Protein AF-A0A7L3JEQ3-F1 (afdb_monomer)

Foldseek 3Di:
DYDDDDDDDDDDDDP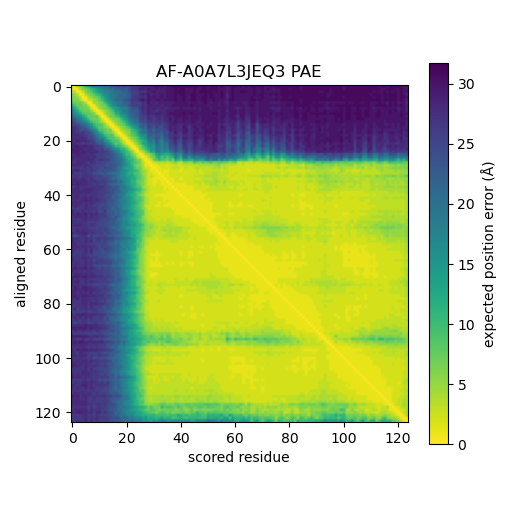PPPPPDPPDPDLDQQDQVNHRDLVVLLVVLLCCLVVDLADDPVNLVSLLVSLLSCVVVVVVVSSLVNLLSLCVRLVPDPRCNSVVSSVVSQVSSQVSNCVRPVDGDPRD

Sequence (124 aa):
QPEAVPSTSDSSGPSALQTEQPGSFRPQAPNLAGAVEFNDVKTLLKEWITTISDPMEEDILQVVKYCTDLIEEKDLEKLDLVVKYMKRLMQSSVESVWNMAFDFILDNVQVVLQQTYGSTLKVI

Mean predicted aligned error: 10.93 Å

Structure (mmCIF, N/CA/C/O backbone):
data_AF-A0A7L3JEQ3-F1
#
_entry.id   AF-A0A7L3JEQ3-F1
#
loop_
_atom_site.group_PDB
_atom_site.id
_atom_site.type_symbol
_atom_site.label_atom_id
_atom_site.label_alt_id
_atom_site.label_comp_id
_atom_site.label_asym_id
_atom_site.label_entity_id
_atom_site.label_seq_id
_atom_site.pdbx_PDB_ins_code
_atom_site.Cartn_x
_atom_site.Cartn_y
_atom_site.Cartn_z
_atom_site.occupancy
_atom_site.B_iso_or_equiv
_atom_site.auth_seq_id
_atom_site.auth_comp_id
_atom_site.auth_asym_id
_atom_site.auth_atom_id
_atom_site.pdbx_PDB_model_num
ATOM 1 N N . GLN A 1 1 ? -55.449 51.875 -9.597 1.00 29.66 1 GLN A N 1
ATOM 2 C CA . GLN A 1 1 ? -56.105 50.906 -10.500 1.00 29.66 1 GLN A CA 1
ATOM 3 C C . GLN A 1 1 ? -55.470 51.071 -11.877 1.00 29.66 1 GLN A C 1
ATOM 5 O O . GLN A 1 1 ? -55.333 52.223 -12.269 1.00 29.66 1 GLN A O 1
ATOM 10 N N . PRO A 1 2 ? -55.178 50.010 -12.640 1.00 43.56 2 PRO A N 1
ATOM 11 C CA . PRO A 1 2 ? -54.573 48.730 -12.238 1.00 43.56 2 PRO A CA 1
ATOM 12 C C . PRO A 1 2 ? -53.497 48.209 -13.245 1.00 43.56 2 PRO A C 1
ATOM 14 O O . PRO A 1 2 ? -53.349 48.794 -14.309 1.00 43.56 2 PRO A O 1
ATOM 17 N N . GLU A 1 3 ? -52.804 47.113 -12.869 1.00 36.00 3 GLU A N 1
ATOM 18 C CA . GLU A 1 3 ? -52.407 45.926 -13.691 1.00 36.00 3 GLU A CA 1
ATOM 19 C C . GLU A 1 3 ? -51.505 46.101 -14.948 1.00 36.00 3 GLU A C 1
ATOM 21 O O . GLU A 1 3 ? -51.560 47.104 -15.636 1.00 36.00 3 GLU A O 1
ATOM 26 N N . ALA A 1 4 ? -50.624 45.182 -15.370 1.00 42.44 4 ALA A N 1
ATOM 27 C CA . ALA A 1 4 ? -50.400 43.765 -15.074 1.00 42.44 4 ALA A CA 1
ATOM 28 C C . ALA A 1 4 ? -49.030 43.303 -15.654 1.00 42.44 4 ALA A C 1
ATOM 30 O O . ALA A 1 4 ? -48.604 43.771 -16.707 1.00 42.44 4 ALA A O 1
ATOM 31 N N . VAL A 1 5 ? -48.376 42.340 -14.993 1.00 49.69 5 VAL A N 1
ATOM 32 C CA . VAL A 1 5 ? -47.574 41.263 -15.637 1.00 49.69 5 VAL A CA 1
ATOM 33 C C . VAL A 1 5 ? -48.556 40.163 -16.099 1.00 49.69 5 VAL A C 1
ATOM 35 O O . VAL A 1 5 ? -49.634 40.138 -15.500 1.00 49.69 5 VAL A O 1
ATOM 38 N N . PRO A 1 6 ? -48.282 39.217 -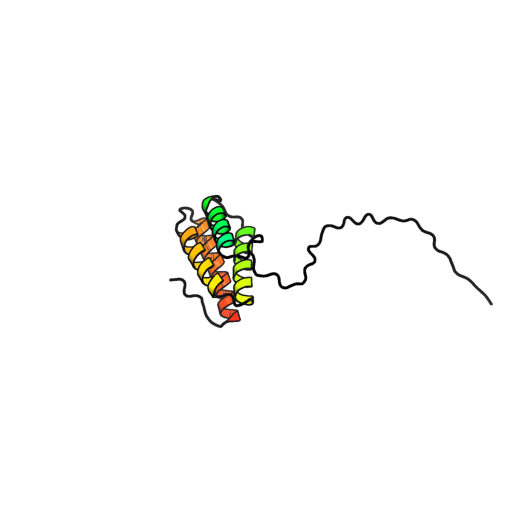17.039 1.00 55.56 6 PRO A N 1
ATOM 39 C CA . PRO A 1 6 ? -47.000 38.561 -17.376 1.00 55.56 6 PRO A CA 1
ATOM 40 C C . PRO A 1 6 ? -46.838 38.272 -18.907 1.00 55.56 6 PRO A C 1
ATOM 42 O O . PRO A 1 6 ? -47.644 38.718 -19.714 1.00 55.56 6 PRO A O 1
ATOM 45 N N . SER A 1 7 ? -45.768 37.657 -19.425 1.00 42.59 7 SER A N 1
ATOM 46 C CA . SER A 1 7 ? -45.659 36.195 -19.585 1.00 42.59 7 SER A CA 1
ATOM 47 C C . SER A 1 7 ? -44.364 35.804 -20.301 1.00 42.59 7 SER A C 1
ATOM 49 O O . SER A 1 7 ? -43.930 36.438 -21.260 1.00 42.59 7 SER A O 1
ATOM 51 N N . THR A 1 8 ? -43.791 34.710 -19.817 1.00 49.75 8 THR A N 1
ATOM 52 C CA . THR A 1 8 ? -42.638 33.956 -20.310 1.00 49.75 8 THR A CA 1
ATOM 53 C C . THR A 1 8 ? -43.033 32.965 -21.418 1.00 49.75 8 THR A C 1
ATOM 55 O O . THR A 1 8 ? -44.069 32.310 -21.317 1.00 49.75 8 THR A O 1
ATOM 58 N N . SER A 1 9 ? -42.186 32.789 -22.435 1.00 49.25 9 SER A N 1
ATOM 59 C CA . SER A 1 9 ? -42.111 31.602 -23.319 1.00 49.25 9 SER A CA 1
ATOM 60 C C . SER A 1 9 ? -40.674 31.519 -23.841 1.00 49.25 9 SER A C 1
ATOM 62 O O . SER A 1 9 ? -40.177 32.483 -24.414 1.00 49.25 9 SER A O 1
ATOM 64 N N . ASP A 1 10 ? -39.877 30.603 -23.297 1.00 45.28 10 ASP A N 1
ATOM 65 C CA . ASP A 1 10 ? -39.577 29.248 -23.800 1.00 45.28 10 ASP A CA 1
ATOM 66 C C . ASP A 1 10 ? -38.649 29.243 -25.022 1.00 45.28 10 ASP A C 1
ATOM 68 O O . ASP A 1 10 ? -39.033 29.590 -26.138 1.00 45.28 10 ASP A O 1
ATOM 72 N N . SER A 1 11 ? -37.412 28.807 -24.795 1.00 49.31 11 SER A N 1
ATOM 73 C CA . SER A 1 11 ? -36.712 27.950 -25.748 1.00 49.31 11 SER A CA 1
ATOM 74 C C . SER A 1 11 ? -35.720 27.075 -24.994 1.00 49.31 11 SER A C 1
ATOM 76 O O . SER A 1 11 ? -34.641 27.486 -24.576 1.00 49.31 11 SER A O 1
ATOM 78 N N . SER A 1 12 ? -36.210 25.863 -24.783 1.00 49.88 12 SER A N 1
ATOM 79 C CA . SER A 1 12 ? -35.543 24.607 -24.467 1.00 49.88 12 SER A CA 1
ATOM 80 C C . SER A 1 12 ? -34.057 24.482 -24.846 1.00 49.88 12 SER A C 1
ATOM 82 O O . SER A 1 12 ? -33.673 24.672 -25.998 1.00 49.88 12 SER A O 1
ATOM 84 N N . GLY A 1 13 ? -33.270 23.985 -23.882 1.00 47.66 13 GLY A N 1
ATOM 85 C CA . GLY A 1 13 ? -32.144 23.086 -24.147 1.00 47.66 13 GLY A CA 1
ATOM 86 C C . GLY A 1 13 ? -30.890 23.303 -23.296 1.00 47.66 13 GLY A C 1
ATOM 87 O O . GLY A 1 13 ? -29.963 23.959 -23.760 1.00 47.66 13 GLY A O 1
ATOM 88 N N . PRO A 1 14 ? -30.752 22.670 -22.118 1.00 46.91 14 PRO A N 1
ATOM 89 C CA . PRO A 1 14 ? -29.444 22.298 -21.613 1.00 46.91 14 PRO A CA 1
ATOM 90 C C . PRO A 1 14 ? -29.167 20.851 -22.040 1.00 46.91 14 PRO A C 1
ATOM 92 O O . PRO A 1 14 ? -29.685 19.907 -21.443 1.00 46.91 14 PRO A O 1
ATOM 95 N N . SER A 1 15 ? -28.326 20.654 -23.061 1.00 45.97 15 SER A N 1
ATOM 96 C CA . SER A 1 15 ? -27.599 19.387 -23.200 1.00 45.97 15 SER A CA 1
ATOM 97 C C . SER A 1 15 ? -26.605 19.334 -22.047 1.00 45.97 15 SER A C 1
ATOM 99 O O . SER A 1 15 ? -25.466 19.784 -22.151 1.00 45.97 15 SER A O 1
ATOM 101 N N . ALA A 1 16 ? -27.091 18.846 -20.910 1.00 46.22 16 ALA A N 1
ATOM 102 C CA . ALA A 1 16 ? -26.268 18.418 -19.806 1.00 46.22 16 ALA A CA 1
ATOM 103 C C . ALA A 1 16 ? -25.373 17.291 -20.330 1.00 46.22 16 ALA A C 1
ATOM 105 O O . ALA A 1 16 ? -25.794 16.142 -20.443 1.00 46.22 16 ALA A O 1
ATOM 106 N N . LEU A 1 17 ? -24.128 17.632 -20.658 1.00 44.97 17 LEU A N 1
ATOM 107 C CA . LEU A 1 17 ? -23.027 16.701 -20.485 1.00 44.97 17 LEU A CA 1
ATOM 108 C C . LEU A 1 17 ? -22.987 16.407 -18.985 1.00 44.97 17 LEU A C 1
ATOM 110 O O . LEU A 1 17 ? -22.365 17.126 -18.206 1.00 44.97 17 LEU A O 1
ATOM 114 N N . GLN A 1 18 ? -23.754 15.399 -18.574 1.00 41.97 18 GLN A N 1
ATOM 115 C CA . GLN A 1 18 ? -23.534 14.708 -17.319 1.00 41.97 18 GLN A CA 1
ATOM 116 C C . GLN A 1 18 ? -22.181 14.019 -17.479 1.00 41.97 18 GLN A C 1
ATOM 118 O O . GLN A 1 18 ? -22.086 12.880 -17.922 1.00 41.97 18 GLN A O 1
ATOM 123 N N . THR A 1 19 ? -21.113 14.761 -17.192 1.00 42.12 19 THR A N 1
ATOM 124 C CA . THR A 1 19 ? -19.891 14.151 -16.692 1.00 42.12 19 THR A CA 1
ATOM 125 C C . THR A 1 19 ? -20.332 13.390 -15.458 1.00 42.12 19 THR A C 1
ATOM 127 O O . THR A 1 19 ? -20.767 14.002 -14.482 1.00 42.12 19 THR A O 1
ATOM 130 N N . GLU A 1 20 ? -20.326 12.069 -15.571 1.00 42.44 20 GLU A N 1
ATOM 131 C CA . GLU A 1 20 ? -20.613 11.132 -14.499 1.00 42.44 20 GLU A CA 1
ATOM 132 C C . GLU A 1 20 ? -19.783 11.538 -13.274 1.00 42.44 20 GLU A C 1
ATOM 134 O O . GLU A 1 20 ? -18.591 11.256 -13.175 1.00 42.44 20 GLU A O 1
ATOM 139 N N . GLN A 1 21 ? -20.403 12.268 -12.345 1.00 48.16 21 GLN A N 1
ATOM 140 C CA . GLN A 1 21 ? -19.934 12.283 -10.974 1.00 48.16 21 GLN A CA 1
ATOM 141 C C . GLN A 1 21 ? -20.161 10.866 -10.456 1.00 48.16 21 GLN A C 1
ATOM 143 O O . GLN A 1 21 ? -21.316 10.424 -10.467 1.00 48.16 21 GLN A O 1
ATOM 148 N N . PRO A 1 22 ? -19.146 10.160 -9.933 1.00 52.09 22 PRO A N 1
ATOM 149 C CA . PRO A 1 22 ? -19.416 9.005 -9.104 1.00 52.09 22 PRO A CA 1
ATOM 150 C C . PRO A 1 22 ? -19.968 9.531 -7.775 1.00 52.09 22 PRO A C 1
ATOM 152 O O . PRO A 1 22 ? -19.266 9.713 -6.783 1.00 52.09 22 PRO A O 1
ATOM 155 N N . GLY A 1 23 ? -21.263 9.835 -7.782 1.00 55.38 23 GLY A N 1
ATOM 156 C CA . GLY A 1 23 ? -22.065 10.017 -6.593 1.00 55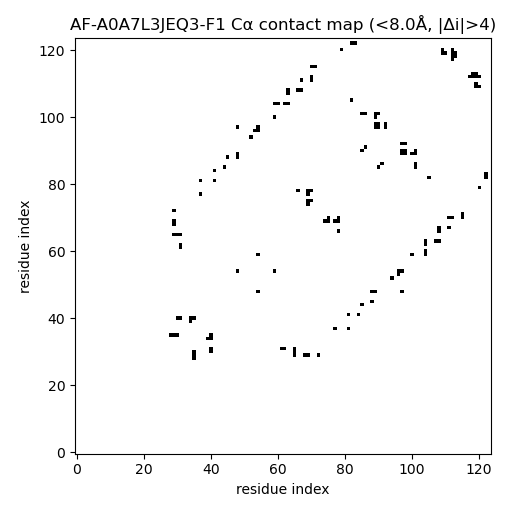.38 23 GLY A CA 1
ATOM 157 C C . GLY A 1 23 ? -22.204 8.669 -5.905 1.00 55.38 23 GLY A C 1
ATOM 158 O O . GLY A 1 23 ? -23.066 7.868 -6.245 1.00 55.38 23 GLY A O 1
ATOM 159 N N . SER A 1 24 ? -21.361 8.431 -4.909 1.00 45.69 24 SER A N 1
ATOM 160 C CA . SER A 1 24 ? -21.587 7.406 -3.900 1.00 45.69 24 SER A CA 1
ATOM 161 C C . SER A 1 24 ? -21.048 7.915 -2.569 1.00 45.69 24 SER A C 1
ATOM 163 O O . SER A 1 24 ? -19.924 7.632 -2.173 1.00 45.69 24 SER A O 1
ATOM 165 N N . PHE A 1 25 ? -21.891 8.660 -1.855 1.00 49.75 25 PHE A N 1
ATOM 166 C CA . PHE A 1 25 ? -21.710 9.043 -0.449 1.00 49.75 25 PHE A CA 1
ATOM 167 C C . PHE A 1 25 ? -21.954 7.861 0.508 1.00 49.75 25 PHE A C 1
ATOM 169 O O . PHE A 1 25 ? -22.574 8.011 1.560 1.00 49.75 25 PHE A O 1
ATOM 176 N N . ARG A 1 26 ? -21.529 6.655 0.132 1.00 52.16 26 ARG A N 1
ATOM 177 C CA . ARG A 1 26 ? -21.405 5.540 1.074 1.00 52.16 26 ARG A CA 1
ATOM 178 C C . ARG A 1 26 ? -19.933 5.443 1.451 1.00 52.16 26 ARG A C 1
ATOM 180 O O . ARG A 1 26 ? -19.118 5.605 0.545 1.00 52.16 26 ARG A O 1
ATOM 187 N N . PRO A 1 27 ? -19.582 5.174 2.723 1.00 54.69 27 PRO A N 1
ATOM 188 C CA . PRO A 1 27 ? -18.228 4.750 3.053 1.00 54.69 27 PRO A CA 1
ATOM 189 C C . PRO A 1 27 ? -17.936 3.522 2.192 1.00 54.69 27 PRO A C 1
ATOM 191 O O . PRO A 1 27 ? -18.526 2.456 2.381 1.00 54.69 27 PRO A O 1
ATOM 194 N N . GLN A 1 28 ? -17.163 3.721 1.130 1.00 70.38 28 GLN A N 1
ATOM 195 C CA . GLN A 1 28 ? -16.743 2.638 0.267 1.00 70.38 28 GLN A CA 1
ATOM 196 C C . GLN A 1 28 ? -15.638 1.925 1.028 1.00 70.38 28 GLN A C 1
ATOM 198 O O . GLN A 1 28 ? -14.745 2.584 1.557 1.00 70.38 28 GLN A O 1
ATOM 203 N N . ALA A 1 29 ? -15.721 0.596 1.111 1.00 84.94 29 ALA A N 1
ATOM 204 C CA . ALA A 1 29 ? -14.675 -0.183 1.754 1.00 84.94 29 ALA A CA 1
ATOM 205 C C . ALA A 1 29 ? -13.298 0.227 1.185 1.00 84.94 29 ALA A C 1
ATOM 207 O O . ALA A 1 29 ? -13.209 0.492 -0.028 1.00 84.94 29 ALA A O 1
ATOM 208 N N . PRO A 1 30 ? -12.246 0.279 2.024 1.00 92.50 30 PRO A N 1
ATOM 209 C CA . PRO A 1 30 ? -10.903 0.611 1.577 1.00 92.50 30 PRO A CA 1
ATOM 210 C C . PRO A 1 30 ? -10.538 -0.262 0.384 1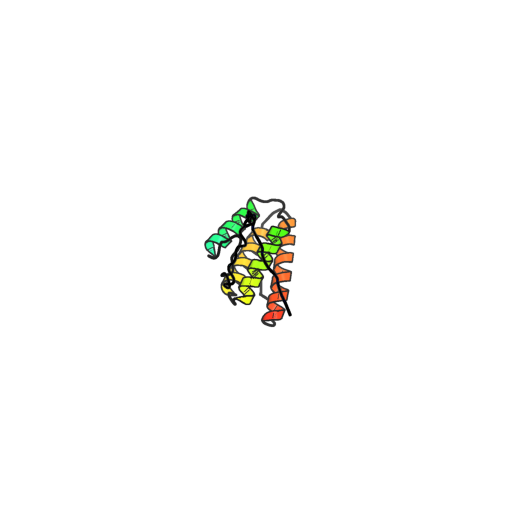.00 92.50 30 PRO A C 1
ATOM 212 O O . PRO A 1 30 ? -10.668 -1.487 0.433 1.00 92.50 30 PRO A O 1
ATOM 215 N N . ASN A 1 31 ? -10.139 0.379 -0.709 1.00 93.75 31 ASN A N 1
ATOM 216 C CA . ASN A 1 31 ? -9.810 -0.310 -1.945 1.00 93.75 31 ASN A CA 1
ATOM 217 C C . ASN A 1 31 ? -8.618 0.345 -2.633 1.00 93.75 31 ASN A C 1
ATOM 219 O O . ASN A 1 31 ? -8.433 1.558 -2.554 1.00 93.75 31 ASN A O 1
ATOM 223 N N . LEU A 1 32 ? -7.836 -0.474 -3.328 1.00 93.75 32 LEU A N 1
ATOM 224 C CA . LEU A 1 32 ? -6.721 -0.031 -4.150 1.00 93.75 32 LEU A CA 1
ATOM 225 C C . LEU A 1 32 ? -7.078 -0.276 -5.616 1.00 93.75 32 LEU A C 1
ATOM 227 O O . LEU A 1 32 ? -7.231 -1.426 -6.021 1.00 93.75 32 LEU A O 1
ATOM 231 N N . ALA A 1 33 ? -7.271 0.796 -6.390 1.00 90.44 33 ALA A N 1
ATOM 232 C CA . ALA A 1 33 ? -7.744 0.724 -7.779 1.00 90.44 33 ALA A CA 1
ATOM 233 C C . ALA A 1 33 ? -9.006 -0.159 -7.963 1.00 90.44 33 ALA A C 1
ATOM 235 O O . ALA A 1 33 ? -9.152 -0.865 -8.958 1.00 90.44 33 ALA A O 1
ATOM 236 N N . GLY A 1 34 ? -9.922 -0.145 -6.984 1.00 90.31 34 GLY A N 1
ATOM 237 C CA . GLY A 1 34 ? -11.138 -0.967 -6.980 1.00 90.31 34 GLY A CA 1
ATOM 238 C C . GLY A 1 34 ? -10.992 -2.356 -6.344 1.00 90.31 34 GLY A C 1
ATOM 239 O O . GLY A 1 34 ? -12.010 -2.987 -6.060 1.00 90.31 34 GLY A O 1
ATOM 240 N N . ALA A 1 35 ? -9.776 -2.826 -6.049 1.00 92.19 35 ALA A N 1
ATOM 241 C CA . ALA A 1 35 ? -9.564 -4.082 -5.332 1.00 92.19 35 ALA A CA 1
ATOM 242 C C . ALA A 1 35 ? -9.763 -3.908 -3.821 1.00 92.19 35 ALA A C 1
ATOM 244 O O . ALA A 1 35 ? -9.075 -3.111 -3.187 1.00 92.19 35 ALA A O 1
ATOM 245 N N . VAL A 1 36 ? -10.685 -4.683 -3.248 1.00 91.75 36 VAL A N 1
ATOM 246 C CA . VAL A 1 36 ? -11.006 -4.686 -1.805 1.00 91.75 36 VAL A CA 1
ATOM 247 C C . VAL A 1 36 ? -10.389 -5.900 -1.100 1.00 91.75 36 VAL A C 1
ATOM 249 O O . VAL A 1 36 ? -9.926 -5.814 0.041 1.00 91.75 36 VAL A O 1
ATOM 252 N N . GLU A 1 37 ? -10.373 -7.047 -1.780 1.00 92.75 37 GLU A N 1
ATOM 253 C CA . GLU A 1 37 ? -9.867 -8.302 -1.232 1.00 92.75 37 GLU A CA 1
ATOM 254 C C . GLU A 1 37 ? -8.338 -8.311 -1.181 1.00 92.75 37 GLU A C 1
ATOM 256 O O . GLU A 1 37 ? -7.654 -7.897 -2.119 1.00 92.75 37 GLU A O 1
ATOM 261 N N . PHE A 1 38 ? -7.776 -8.858 -0.099 1.00 91.56 38 PHE A N 1
ATOM 262 C CA . PHE A 1 38 ? -6.324 -8.860 0.101 1.00 91.56 38 PHE A CA 1
ATOM 263 C C . PHE A 1 38 ? -5.565 -9.566 -1.035 1.00 91.56 38 PHE A C 1
ATOM 265 O O . PHE A 1 38 ? -4.483 -9.126 -1.416 1.00 91.56 38 PHE A O 1
ATOM 272 N N . ASN A 1 39 ? -6.120 -10.643 -1.603 1.00 94.44 39 ASN A N 1
ATOM 273 C CA . ASN A 1 39 ? -5.481 -11.366 -2.708 1.00 94.44 39 ASN A CA 1
ATOM 274 C C . ASN A 1 39 ? -5.405 -10.535 -3.995 1.00 94.44 39 ASN A C 1
ATOM 276 O O . ASN A 1 39 ? -4.390 -10.595 -4.695 1.00 94.44 39 ASN A O 1
ATOM 280 N N . ASP A 1 40 ? -6.434 -9.741 -4.278 1.00 95.12 40 ASP A N 1
ATOM 281 C CA . ASP A 1 40 ? -6.478 -8.879 -5.458 1.00 95.12 40 ASP A CA 1
ATOM 282 C C . ASP A 1 40 ? -5.506 -7.711 -5.280 1.00 95.12 40 ASP A C 1
ATOM 284 O O . ASP A 1 40 ? -4.652 -7.483 -6.134 1.00 95.12 40 ASP A O 1
ATOM 288 N N . VAL A 1 41 ? -5.523 -7.069 -4.105 1.00 95.88 41 VAL A N 1
ATOM 289 C CA . VAL A 1 41 ? -4.561 -6.018 -3.728 1.00 95.88 41 VAL A CA 1
ATOM 290 C C . VAL A 1 41 ? -3.122 -6.530 -3.826 1.00 95.88 41 VAL A C 1
ATOM 292 O O . VAL A 1 41 ? -2.253 -5.874 -4.396 1.00 95.88 41 VAL A O 1
ATOM 295 N N . LYS A 1 42 ? -2.855 -7.737 -3.320 1.00 95.31 42 LYS A N 1
ATOM 296 C CA . LYS A 1 42 ? -1.538 -8.379 -3.392 1.00 95.31 42 LYS A CA 1
ATOM 297 C C . LYS A 1 42 ? -1.095 -8.622 -4.835 1.00 95.31 42 LYS A C 1
ATOM 299 O O . LYS A 1 42 ? 0.085 -8.460 -5.141 1.00 95.31 42 LYS A O 1
ATOM 304 N N . THR A 1 43 ? -2.016 -9.028 -5.703 1.00 96.69 43 THR A N 1
ATOM 305 C CA . THR A 1 43 ? -1.731 -9.278 -7.121 1.00 96.69 43 THR A CA 1
ATOM 306 C C . THR A 1 43 ? -1.419 -7.973 -7.845 1.00 96.69 43 THR A C 1
ATOM 308 O O . THR A 1 43 ? -0.384 -7.900 -8.503 1.00 96.69 43 THR A O 1
ATOM 311 N N . LEU A 1 44 ? -2.222 -6.930 -7.619 1.00 96.94 44 LEU A N 1
ATOM 312 C CA . LEU A 1 44 ? -2.002 -5.592 -8.173 1.00 96.94 44 LEU A CA 1
ATOM 313 C C . LEU A 1 44 ? -0.665 -4.993 -7.730 1.00 96.94 44 LEU A C 1
ATOM 315 O O . LEU A 1 44 ? 0.121 -4.569 -8.568 1.00 96.94 44 LEU A O 1
ATOM 319 N N . LEU A 1 45 ? -0.359 -5.021 -6.427 1.00 96.31 45 LEU A N 1
ATOM 320 C CA . LEU A 1 45 ? 0.920 -4.525 -5.906 1.00 96.31 45 LEU A CA 1
ATOM 321 C C . LEU A 1 45 ? 2.102 -5.291 -6.502 1.00 96.31 45 LEU A C 1
ATOM 323 O O . LEU A 1 45 ? 3.122 -4.696 -6.839 1.00 96.31 45 LEU A O 1
ATOM 327 N N . LYS A 1 46 ? 1.980 -6.617 -6.643 1.00 95.81 46 LYS A N 1
ATOM 328 C CA . LYS A 1 46 ? 3.028 -7.431 -7.261 1.00 95.81 46 LYS A CA 1
ATOM 329 C C . LYS A 1 46 ? 3.260 -7.030 -8.708 1.00 95.81 46 LYS A C 1
ATOM 331 O O . LYS A 1 46 ? 4.414 -6.892 -9.100 1.00 95.81 46 LYS A O 1
ATOM 336 N N . GLU A 1 47 ? 2.193 -6.903 -9.486 1.00 96.38 47 GLU A N 1
ATOM 337 C CA . GLU A 1 47 ? 2.272 -6.489 -10.882 1.00 96.38 47 GLU A CA 1
ATOM 338 C C . GLU A 1 47 ? 2.926 -5.114 -10.973 1.00 96.38 47 GLU A C 1
ATOM 340 O O . GLU A 1 47 ? 4.037 -5.026 -11.482 1.00 96.38 47 GLU A O 1
ATOM 345 N N . TRP A 1 48 ? 2.344 -4.104 -10.324 1.00 96.00 48 TRP A N 1
ATOM 346 C CA . TRP A 1 48 ? 2.849 -2.731 -10.304 1.00 96.00 48 TRP A CA 1
ATOM 347 C C . TRP A 1 48 ? 4.344 -2.641 -9.960 1.00 96.00 48 TRP A C 1
ATOM 349 O O . TRP A 1 48 ? 5.115 -2.083 -10.737 1.00 96.00 48 TRP A O 1
ATOM 359 N N . ILE A 1 49 ? 4.786 -3.271 -8.864 1.00 94.62 49 ILE A N 1
ATOM 360 C CA . ILE A 1 49 ? 6.190 -3.210 -8.420 1.00 94.62 49 ILE A CA 1
ATOM 361 C C . ILE A 1 49 ? 7.143 -3.944 -9.378 1.00 94.62 49 ILE A C 1
ATOM 363 O O . ILE A 1 49 ? 8.311 -3.578 -9.492 1.00 94.62 49 ILE A O 1
ATOM 367 N N . THR A 1 50 ? 6.687 -5.011 -10.043 1.00 93.88 50 THR A N 1
ATOM 368 C CA . THR A 1 50 ? 7.563 -5.838 -10.896 1.00 93.88 50 THR A CA 1
ATOM 369 C C . THR A 1 50 ? 7.554 -5.437 -12.367 1.00 93.88 50 THR A C 1
ATOM 371 O O . THR A 1 50 ? 8.501 -5.773 -13.077 1.00 93.88 50 THR A O 1
ATOM 374 N N . THR A 1 51 ? 6.521 -4.733 -12.835 1.00 94.75 51 THR A N 1
ATOM 375 C CA . THR A 1 51 ? 6.403 -4.296 -14.232 1.00 94.75 51 THR A CA 1
ATOM 376 C C . THR A 1 51 ? 6.796 -2.841 -14.440 1.00 94.75 51 THR A C 1
ATOM 378 O O . THR A 1 51 ? 7.183 -2.485 -15.551 1.00 94.75 51 THR A O 1
ATOM 381 N N . ILE A 1 52 ? 6.696 -1.999 -13.408 1.00 94.75 52 ILE A N 1
ATOM 382 C CA . ILE A 1 52 ? 7.025 -0.575 -13.493 1.00 94.75 52 ILE A CA 1
ATOM 383 C C . ILE A 1 52 ? 8.409 -0.333 -12.882 1.00 94.75 52 ILE A C 1
ATOM 385 O O . ILE A 1 52 ? 8.696 -0.733 -11.757 1.00 94.75 52 ILE A O 1
ATOM 389 N N . SER A 1 53 ? 9.297 0.312 -13.637 1.00 90.69 53 SER A N 1
ATOM 390 C CA . SER A 1 53 ? 10.648 0.648 -13.159 1.00 90.69 53 SER A CA 1
ATOM 391 C C . SER A 1 53 ? 10.702 2.001 -12.449 1.00 90.69 53 SER A C 1
ATOM 393 O O . SER A 1 53 ? 11.526 2.179 -11.560 1.00 90.69 53 SER A O 1
ATOM 395 N N . ASP A 1 54 ? 9.815 2.924 -12.825 1.00 93.31 54 ASP A N 1
ATOM 396 C CA . ASP A 1 54 ? 9.718 4.278 -12.276 1.00 93.31 54 ASP A CA 1
ATOM 397 C C . ASP A 1 54 ? 8.253 4.568 -11.893 1.00 93.31 54 ASP A C 1
ATOM 399 O O . ASP A 1 54 ? 7.445 4.884 -12.773 1.00 93.31 54 ASP A O 1
ATOM 403 N N . PRO A 1 55 ? 7.851 4.328 -10.629 1.00 94.19 55 PRO A N 1
ATOM 404 C CA . PRO A 1 55 ? 6.470 4.515 -10.194 1.00 94.19 55 PRO A CA 1
ATOM 405 C C . PRO A 1 55 ? 6.072 5.991 -10.192 1.00 94.19 55 PRO A C 1
ATOM 407 O O . PRO A 1 55 ? 6.811 6.847 -9.707 1.00 94.19 55 PRO A O 1
ATOM 410 N N . MET A 1 56 ? 4.864 6.285 -10.675 1.00 95.06 56 MET A N 1
ATOM 411 C CA . MET A 1 56 ? 4.333 7.644 -10.647 1.00 95.06 56 MET A CA 1
ATOM 412 C C . MET A 1 56 ? 3.973 8.058 -9.217 1.00 95.06 56 MET A C 1
ATOM 414 O O . MET A 1 56 ? 3.499 7.252 -8.415 1.00 95.06 56 MET A O 1
ATOM 418 N N . GLU A 1 57 ? 4.152 9.343 -8.904 1.00 95.12 57 GLU A N 1
ATOM 419 C CA . GLU A 1 57 ? 3.829 9.889 -7.580 1.00 95.12 57 GLU A CA 1
ATOM 420 C C . GLU A 1 57 ? 2.354 9.666 -7.210 1.00 95.12 57 GLU A C 1
ATOM 422 O O . GLU A 1 57 ? 2.059 9.335 -6.063 1.00 95.12 57 GLU A O 1
ATOM 427 N N . GLU A 1 58 ? 1.425 9.767 -8.172 1.00 95.69 58 GLU A N 1
ATOM 428 C CA . GLU A 1 58 ? -0.001 9.541 -7.895 1.00 95.69 58 GLU A CA 1
ATOM 429 C C . GLU A 1 58 ? -0.293 8.104 -7.448 1.00 95.69 58 GLU A C 1
ATOM 431 O O . GLU A 1 58 ? -1.083 7.913 -6.524 1.00 95.69 58 GLU A O 1
ATOM 436 N N . ASP A 1 59 ? 0.385 7.112 -8.036 1.00 95.50 59 ASP A N 1
ATOM 437 C CA . ASP A 1 59 ? 0.211 5.702 -7.679 1.00 95.50 59 ASP A CA 1
ATOM 438 C C . ASP A 1 59 ? 0.702 5.460 -6.246 1.00 95.50 59 ASP A C 1
ATOM 440 O O . ASP A 1 59 ? 0.035 4.812 -5.437 1.00 95.50 59 ASP A O 1
ATOM 444 N N . ILE A 1 60 ? 1.856 6.042 -5.897 1.00 96.56 60 ILE A N 1
ATOM 445 C CA . ILE A 1 60 ? 2.411 5.985 -4.539 1.00 96.56 60 ILE A CA 1
ATOM 446 C C . ILE A 1 60 ? 1.427 6.619 -3.551 1.00 96.56 60 ILE A C 1
ATOM 448 O O . ILE A 1 60 ? 1.109 6.021 -2.520 1.00 96.56 60 ILE A O 1
ATOM 452 N N . LEU A 1 61 ? 0.905 7.807 -3.866 1.00 97.00 61 LEU A N 1
ATOM 453 C CA . LEU A 1 61 ? -0.076 8.499 -3.031 1.00 97.00 61 LEU A CA 1
ATOM 454 C C . LEU A 1 61 ? -1.389 7.714 -2.909 1.00 97.00 61 LEU A C 1
ATOM 456 O O . LEU A 1 61 ? -1.998 7.716 -1.839 1.00 97.00 61 LEU A O 1
ATOM 460 N N . GLN A 1 62 ? -1.812 6.992 -3.948 1.00 96.56 62 GLN A N 1
ATOM 461 C CA . GLN A 1 62 ? -2.987 6.124 -3.888 1.00 96.56 62 GLN A CA 1
ATOM 462 C C . GLN A 1 62 ? -2.772 4.953 -2.923 1.00 96.56 62 GLN A C 1
ATOM 464 O O . GLN A 1 62 ? -3.676 4.610 -2.159 1.00 96.56 62 GLN A O 1
ATOM 469 N N . VAL A 1 63 ? -1.569 4.375 -2.899 1.00 97.25 63 VAL A N 1
ATOM 470 C CA . VAL A 1 63 ? -1.201 3.333 -1.932 1.00 97.25 63 VAL A CA 1
ATOM 471 C C . VAL A 1 63 ? -1.161 3.887 -0.507 1.00 97.25 63 VAL A C 1
ATOM 473 O O . VAL A 1 63 ? -1.673 3.232 0.404 1.00 97.25 63 VAL A O 1
ATOM 476 N N . VAL A 1 64 ? -0.628 5.100 -0.306 1.00 97.50 64 VAL A N 1
ATOM 477 C CA . VAL A 1 64 ? -0.691 5.793 0.995 1.00 97.50 64 VAL A CA 1
ATOM 478 C C . VAL A 1 64 ? -2.141 5.950 1.428 1.00 97.50 64 VAL A C 1
ATOM 480 O O . VAL A 1 64 ? -2.488 5.518 2.525 1.00 97.50 64 VAL A O 1
ATOM 483 N N . LYS A 1 65 ? -2.994 6.489 0.550 1.00 96.19 65 LYS A N 1
ATOM 484 C CA . LYS A 1 65 ? -4.418 6.690 0.826 1.00 96.19 65 LYS A CA 1
ATOM 485 C C . LYS A 1 65 ? -5.109 5.379 1.199 1.00 96.19 65 LYS A C 1
ATOM 487 O O . LYS A 1 65 ? -5.831 5.319 2.186 1.00 96.19 65 LYS A O 1
ATOM 492 N N . TYR A 1 66 ? -4.871 4.312 0.444 1.00 97.19 66 TYR A N 1
ATOM 493 C CA . TYR A 1 66 ? -5.436 3.003 0.757 1.00 97.19 66 TYR A CA 1
ATOM 494 C C . TYR A 1 66 ? -5.005 2.515 2.148 1.00 97.19 66 TYR A C 1
ATOM 496 O O . TYR A 1 66 ? -5.834 2.048 2.926 1.00 97.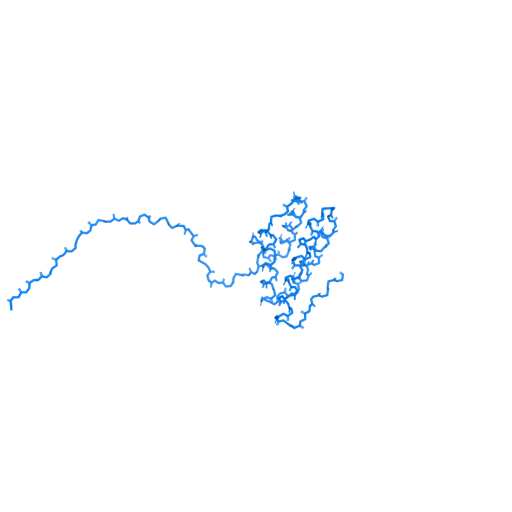19 66 TYR A O 1
ATOM 504 N N . CYS A 1 67 ? -3.726 2.668 2.502 1.00 97.12 67 CYS A N 1
ATOM 505 C CA . CYS A 1 67 ? -3.245 2.306 3.832 1.00 97.12 67 CYS A CA 1
ATOM 506 C C . CYS A 1 67 ? -3.888 3.164 4.930 1.00 97.12 67 CYS A C 1
ATOM 508 O O . CYS A 1 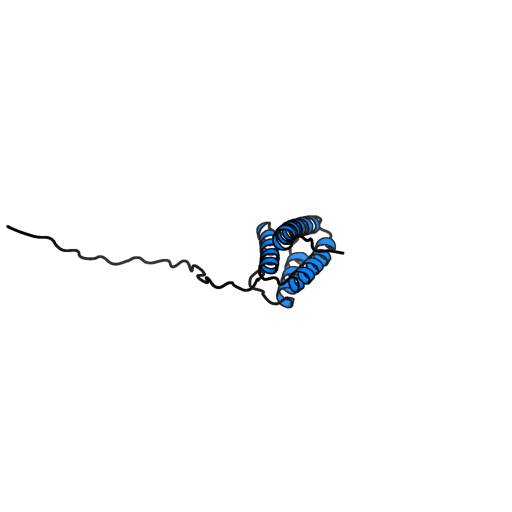67 ? -4.261 2.627 5.969 1.00 97.12 67 CYS A O 1
ATOM 510 N N . THR A 1 68 ? -4.050 4.473 4.717 1.00 96.06 68 THR A N 1
ATOM 511 C CA . THR A 1 68 ? -4.718 5.350 5.690 1.00 96.06 68 THR A CA 1
ATOM 512 C C . THR A 1 68 ? -6.198 5.018 5.839 1.00 96.06 68 THR A C 1
ATOM 514 O O . THR A 1 68 ? -6.680 4.951 6.966 1.00 96.06 68 THR A O 1
ATOM 517 N N . ASP A 1 69 ? -6.894 4.697 4.745 1.00 95.81 69 ASP A N 1
ATOM 518 C CA . ASP A 1 69 ? -8.292 4.258 4.782 1.00 95.81 69 ASP A CA 1
ATOM 519 C C . ASP A 1 69 ? -8.434 2.962 5.620 1.00 95.81 69 ASP A C 1
ATOM 521 O O . ASP A 1 69 ? -9.365 2.827 6.413 1.00 95.81 69 ASP A O 1
ATOM 525 N N . LEU A 1 70 ? -7.481 2.019 5.524 1.00 95.88 70 LEU A N 1
ATOM 526 C CA . LEU A 1 70 ? -7.458 0.819 6.381 1.00 95.88 70 LEU A CA 1
ATOM 527 C C . LEU A 1 70 ? -7.279 1.155 7.871 1.00 95.88 70 LEU A C 1
ATOM 529 O O . LEU A 1 70 ? -7.863 0.485 8.724 1.00 95.88 70 LEU A O 1
ATOM 533 N N . ILE A 1 71 ? -6.481 2.177 8.204 1.00 95.50 71 ILE A N 1
ATOM 534 C CA . ILE A 1 71 ? -6.298 2.647 9.589 1.00 95.50 71 ILE A CA 1
ATOM 535 C C . ILE A 1 71 ? -7.615 3.212 10.135 1.00 95.50 71 ILE A C 1
ATOM 537 O O . ILE A 1 71 ? -7.990 2.897 11.272 1.00 95.50 71 ILE A O 1
ATOM 541 N N . GLU A 1 72 ? -8.301 4.032 9.337 1.00 93.44 72 GLU A N 1
ATOM 542 C CA . GLU A 1 72 ? -9.578 4.668 9.682 1.00 93.44 72 GLU A CA 1
ATOM 543 C C . GLU A 1 72 ? -10.691 3.633 9.895 1.00 93.44 72 GLU A C 1
ATOM 545 O O . GLU A 1 72 ? -11.400 3.682 10.903 1.00 93.44 72 GLU A O 1
ATOM 550 N N . GLU A 1 73 ? -10.765 2.627 9.021 1.00 93.75 73 GLU A N 1
ATOM 551 C CA . GLU A 1 73 ? -11.692 1.489 9.129 1.00 93.75 73 GLU A CA 1
ATOM 552 C C . GLU A 1 73 ? -11.252 0.435 10.161 1.00 93.75 73 GLU A C 1
ATOM 554 O O . GLU A 1 73 ? -11.936 -0.565 10.388 1.00 93.75 73 GLU A O 1
ATOM 559 N N . LYS A 1 74 ? -10.127 0.672 10.846 1.00 94.31 74 LYS A N 1
ATOM 560 C CA . LYS A 1 74 ? -9.561 -0.193 11.894 1.00 94.31 74 LYS A CA 1
ATOM 561 C C . LYS A 1 74 ? -9.176 -1.598 11.415 1.00 94.31 74 LYS A C 1
ATOM 563 O O . LYS A 1 74 ? -9.017 -2.503 12.236 1.00 94.31 74 LYS A O 1
ATOM 568 N N . ASP A 1 75 ? -8.959 -1.781 10.115 1.00 94.94 75 ASP A N 1
ATOM 569 C CA . ASP A 1 75 ? -8.490 -3.032 9.508 1.00 94.94 75 ASP A CA 1
ATOM 570 C C . ASP A 1 75 ? -6.953 -3.124 9.583 1.00 94.94 75 ASP A C 1
ATOM 572 O O . ASP A 1 75 ? -6.223 -3.118 8.586 1.00 94.94 75 ASP A O 1
ATOM 576 N N . LEU A 1 76 ? -6.443 -3.165 10.819 1.00 94.50 76 LEU A N 1
ATOM 577 C CA . LEU A 1 76 ? -5.004 -3.201 11.095 1.00 94.50 76 LEU A CA 1
ATOM 578 C C . LEU A 1 76 ? -4.353 -4.528 10.678 1.00 94.50 76 LEU A C 1
ATOM 580 O O . LEU A 1 76 ? -3.152 -4.563 10.416 1.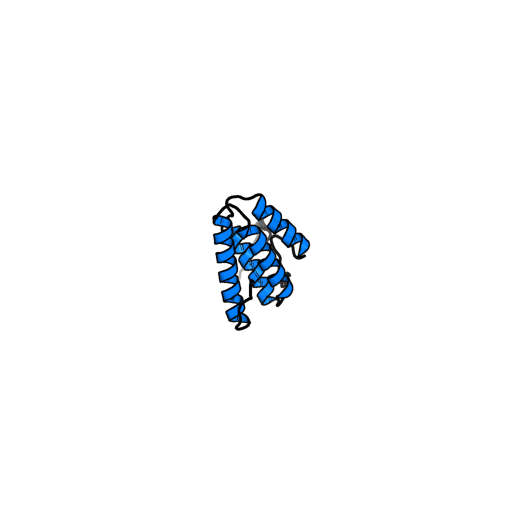00 94.50 76 LEU A O 1
ATOM 584 N N . GLU A 1 77 ? -5.131 -5.609 10.602 1.00 94.56 77 GLU A N 1
ATOM 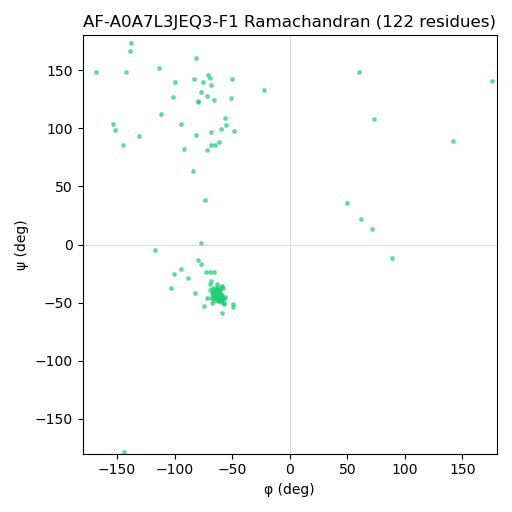585 C CA . GLU A 1 77 ? -4.654 -6.908 10.122 1.00 94.56 77 GLU A CA 1
ATOM 586 C C . GLU A 1 77 ? -4.318 -6.839 8.631 1.00 94.56 77 GLU A C 1
ATOM 588 O O . GLU A 1 77 ? -3.203 -7.187 8.233 1.00 94.56 77 GLU A O 1
ATOM 593 N N . LYS A 1 78 ? -5.235 -6.321 7.800 1.00 94.69 78 LYS A N 1
ATOM 594 C CA . LYS A 1 78 ? -4.959 -6.142 6.372 1.00 94.69 78 LYS A CA 1
ATOM 595 C C . LYS A 1 78 ? -3.841 -5.128 6.146 1.00 94.69 78 LYS A C 1
ATOM 597 O O . LYS A 1 78 ? -2.986 -5.371 5.296 1.00 94.69 78 LYS A O 1
ATOM 602 N N . LEU A 1 79 ? -3.795 -4.044 6.925 1.00 96.00 79 LEU A N 1
ATOM 603 C CA . LEU A 1 79 ? -2.704 -3.068 6.864 1.00 96.00 79 LEU A CA 1
ATOM 604 C C . LEU A 1 79 ? -1.336 -3.720 7.111 1.00 96.00 79 LEU A C 1
ATOM 606 O O . LEU A 1 79 ? -0.425 -3.542 6.306 1.00 96.00 79 LEU A O 1
ATOM 610 N N . ASP A 1 80 ? -1.188 -4.498 8.187 1.00 94.31 80 ASP A N 1
ATOM 611 C CA . ASP A 1 80 ? 0.070 -5.180 8.516 1.00 94.31 80 ASP A CA 1
ATOM 612 C C . ASP A 1 80 ? 0.505 -6.140 7.397 1.00 94.31 80 ASP A C 1
ATOM 614 O O . ASP A 1 80 ? 1.667 -6.133 6.979 1.00 94.31 80 ASP A O 1
ATOM 618 N N . LEU A 1 81 ? -0.438 -6.914 6.850 1.00 95.50 81 LEU A N 1
ATOM 619 C CA . LEU A 1 81 ? -0.176 -7.817 5.731 1.00 95.50 81 LEU A CA 1
ATOM 620 C C . LEU A 1 81 ? 0.266 -7.066 4.466 1.00 95.50 81 LEU A C 1
ATOM 622 O O . LEU A 1 81 ? 1.221 -7.489 3.808 1.00 95.50 81 LEU A O 1
ATOM 626 N N . VAL A 1 82 ? -0.398 -5.957 4.129 1.00 95.94 82 VAL A N 1
ATOM 627 C CA . VAL A 1 82 ? -0.075 -5.118 2.964 1.00 95.94 82 VAL A CA 1
ATOM 628 C C . VAL A 1 82 ? 1.298 -4.468 3.134 1.00 95.94 82 VAL A C 1
ATOM 630 O O . VAL A 1 82 ? 2.141 -4.605 2.248 1.00 95.94 82 VAL A O 1
ATOM 633 N N . VAL A 1 83 ? 1.579 -3.850 4.285 1.00 95.56 83 VAL A N 1
ATOM 634 C CA . VAL A 1 83 ? 2.873 -3.204 4.567 1.00 95.56 83 VAL A CA 1
ATOM 635 C C . VAL A 1 83 ? 4.018 -4.214 4.516 1.00 95.56 83 VAL A C 1
ATOM 637 O O . VAL A 1 83 ? 5.025 -3.964 3.852 1.00 95.56 83 VAL A O 1
ATOM 640 N N . LYS A 1 84 ? 3.872 -5.391 5.141 1.00 95.38 84 LYS A N 1
ATOM 641 C CA . LYS A 1 84 ? 4.886 -6.460 5.065 1.00 95.38 84 LYS A CA 1
ATOM 642 C C . LYS A 1 84 ? 5.103 -6.945 3.637 1.00 95.38 84 LYS A C 1
ATOM 644 O O . LYS A 1 84 ? 6.236 -7.229 3.240 1.00 95.38 84 LYS A O 1
ATOM 649 N N . TYR A 1 85 ? 4.028 -7.058 2.859 1.00 95.50 85 TYR A N 1
ATOM 650 C CA . TYR A 1 85 ? 4.118 -7.489 1.472 1.00 95.50 85 TYR A CA 1
ATOM 651 C C . TYR A 1 85 ? 4.855 -6.469 0.600 1.00 95.50 85 TYR A C 1
ATOM 653 O O . TYR A 1 85 ? 5.762 -6.860 -0.138 1.00 95.50 85 TYR A O 1
ATOM 661 N N . MET A 1 86 ? 4.514 -5.184 0.738 1.00 95.56 86 MET A N 1
ATOM 662 C CA . MET A 1 86 ? 5.179 -4.079 0.048 1.00 95.56 86 MET A CA 1
ATOM 663 C C . MET A 1 86 ? 6.648 -3.984 0.442 1.00 95.56 86 MET A C 1
ATOM 665 O O . MET A 1 86 ? 7.488 -4.001 -0.450 1.00 95.56 86 MET A O 1
ATOM 669 N N . LYS A 1 87 ? 6.975 -4.026 1.744 1.00 94.38 87 LYS A N 1
ATOM 670 C CA . LYS A 1 87 ? 8.364 -4.052 2.237 1.00 94.38 87 LYS A CA 1
ATOM 671 C C . LYS A 1 87 ? 9.173 -5.115 1.511 1.00 94.38 87 LYS A C 1
ATOM 673 O O . LYS A 1 87 ? 10.206 -4.826 0.919 1.00 94.38 87 LYS A O 1
ATOM 678 N N . ARG A 1 88 ? 8.667 -6.353 1.508 1.00 94.75 88 ARG A N 1
ATOM 679 C CA . ARG A 1 88 ? 9.353 -7.488 0.888 1.00 94.75 88 ARG A CA 1
ATOM 680 C C . ARG A 1 88 ? 9.573 -7.282 -0.608 1.00 94.75 88 ARG A C 1
ATOM 682 O O . ARG A 1 88 ? 10.640 -7.631 -1.085 1.00 94.75 88 ARG A O 1
ATOM 689 N N . LEU A 1 89 ? 8.578 -6.792 -1.347 1.00 94.62 89 LEU A N 1
ATOM 690 C CA . LEU A 1 89 ? 8.697 -6.613 -2.796 1.00 94.62 89 LEU A CA 1
ATOM 691 C C . LEU A 1 89 ? 9.571 -5.410 -3.158 1.00 94.62 89 LEU A C 1
ATOM 693 O O . LEU A 1 89 ? 10.536 -5.565 -3.901 1.00 94.62 89 LEU A O 1
ATOM 697 N N . MET A 1 90 ? 9.262 -4.243 -2.601 1.00 94.19 90 MET A N 1
ATOM 698 C CA . MET A 1 90 ? 9.914 -2.976 -2.926 1.00 94.19 90 MET A CA 1
ATOM 699 C C . MET A 1 90 ? 11.381 -2.977 -2.491 1.00 94.19 90 MET A C 1
ATOM 701 O O . MET A 1 90 ? 12.242 -2.609 -3.282 1.00 94.19 90 MET A O 1
ATOM 705 N N . GLN A 1 91 ? 11.692 -3.490 -1.293 1.00 90.12 91 GLN A N 1
ATOM 706 C CA . GLN A 1 91 ? 13.080 -3.582 -0.822 1.00 90.12 91 GLN A CA 1
ATOM 707 C C . GLN A 1 91 ? 13.863 -4.742 -1.452 1.00 90.12 91 GLN A C 1
ATOM 709 O O . GLN A 1 91 ? 15.089 -4.756 -1.398 1.00 90.12 91 GLN A O 1
ATOM 714 N N . SER A 1 92 ? 13.182 -5.722 -2.064 1.00 90.12 92 SER A N 1
ATOM 715 C CA . SER A 1 92 ? 13.856 -6.732 -2.897 1.00 90.12 92 SER A CA 1
ATOM 716 C C . SER A 1 92 ? 14.182 -6.232 -4.304 1.00 90.12 92 SER A C 1
ATOM 718 O O . SER A 1 92 ? 14.932 -6.894 -5.020 1.00 90.12 92 SER A O 1
ATOM 720 N N . SER A 1 93 ? 13.606 -5.097 -4.710 1.00 89.00 93 SER A N 1
ATOM 721 C CA . SER A 1 93 ? 13.876 -4.504 -6.012 1.00 89.00 93 SER A CA 1
ATOM 722 C C . SER A 1 93 ? 15.299 -3.956 -6.068 1.00 89.00 93 SER A C 1
ATOM 724 O O . SER A 1 93 ? 15.818 -3.416 -5.091 1.00 89.00 93 SER A O 1
ATOM 726 N N . VAL A 1 94 ? 15.926 -4.091 -7.236 1.00 87.06 94 VAL A N 1
ATOM 727 C CA . VAL A 1 94 ? 17.253 -3.520 -7.506 1.00 87.06 94 VAL A CA 1
ATOM 728 C C . VAL A 1 94 ? 17.199 -2.003 -7.670 1.00 87.06 94 VAL A C 1
ATOM 730 O O . VAL A 1 94 ? 18.199 -1.327 -7.442 1.00 87.06 94 VAL A O 1
ATOM 733 N N . GLU A 1 95 ? 16.036 -1.469 -8.038 1.00 89.56 95 GLU A N 1
ATOM 734 C CA . GLU A 1 95 ? 15.850 -0.040 -8.242 1.00 89.56 95 GLU A CA 1
ATOM 735 C C . GLU A 1 95 ? 15.666 0.663 -6.892 1.00 89.56 95 GLU A C 1
ATOM 737 O O . GLU A 1 95 ? 14.755 0.361 -6.111 1.00 89.56 95 GLU A O 1
ATOM 742 N N . SER A 1 96 ? 16.517 1.649 -6.610 1.00 91.75 96 SER A N 1
ATOM 743 C CA . SER A 1 96 ? 16.471 2.391 -5.346 1.00 91.75 96 SER A CA 1
ATOM 744 C C . SER A 1 96 ? 15.195 3.217 -5.183 1.00 91.75 96 SER A C 1
ATOM 746 O O . SER A 1 96 ? 14.800 3.496 -4.053 1.00 91.75 96 SER A O 1
ATOM 748 N N . VAL A 1 97 ? 14.533 3.585 -6.287 1.00 95.12 97 VAL A N 1
ATOM 749 C CA . VAL A 1 97 ? 13.271 4.341 -6.258 1.00 95.12 97 VAL A CA 1
ATOM 750 C C . VAL A 1 97 ? 12.180 3.588 -5.497 1.00 95.12 97 VAL A C 1
ATOM 752 O O . VAL A 1 97 ? 11.450 4.195 -4.723 1.00 95.12 97 VAL A O 1
ATOM 755 N N . TRP A 1 98 ? 12.134 2.256 -5.606 1.00 96.00 98 TRP A N 1
ATOM 756 C CA . TRP A 1 98 ? 11.173 1.435 -4.870 1.00 96.00 98 TRP A CA 1
ATOM 757 C C . TRP A 1 98 ? 11.460 1.408 -3.367 1.00 96.00 98 TRP A C 1
ATOM 759 O O . TRP A 1 98 ? 10.527 1.408 -2.568 1.00 96.00 98 TRP A O 1
ATOM 769 N N . ASN A 1 99 ? 12.734 1.455 -2.968 1.00 93.38 99 ASN A N 1
ATOM 770 C CA . ASN A 1 99 ? 13.102 1.590 -1.558 1.00 93.38 99 ASN A CA 1
ATOM 771 C C . ASN A 1 99 ? 12.638 2.947 -1.005 1.00 93.38 99 ASN A C 1
ATOM 773 O O . ASN A 1 99 ? 11.980 2.987 0.029 1.00 93.38 99 ASN A O 1
ATOM 777 N N . MET A 1 100 ? 12.887 4.038 -1.740 1.00 95.62 100 MET A N 1
ATOM 778 C CA . MET A 1 100 ? 12.436 5.378 -1.339 1.00 95.62 100 MET A CA 1
ATOM 779 C C . MET A 1 100 ? 10.908 5.491 -1.298 1.00 95.62 100 MET A C 1
ATOM 781 O O . MET A 1 100 ? 10.360 6.068 -0.364 1.00 95.62 100 MET A O 1
ATOM 785 N N . ALA A 1 101 ? 10.213 4.917 -2.283 1.00 96.31 101 ALA A N 1
ATOM 786 C CA . ALA A 1 101 ? 8.756 4.888 -2.311 1.00 96.31 101 ALA A CA 1
ATOM 787 C C . ALA A 1 101 ? 8.189 4.108 -1.115 1.00 96.31 101 ALA A C 1
ATOM 789 O O . ALA A 1 101 ? 7.208 4.541 -0.515 1.00 96.31 101 ALA A O 1
ATOM 790 N N . PHE A 1 102 ? 8.816 2.988 -0.731 1.00 96.81 102 PHE A N 1
ATOM 791 C CA . PHE A 1 102 ? 8.408 2.237 0.455 1.00 96.81 102 PHE A CA 1
ATOM 792 C C . PHE A 1 102 ? 8.583 3.055 1.735 1.00 96.81 102 PHE A C 1
ATOM 794 O O . PHE A 1 102 ? 7.651 3.110 2.536 1.00 96.81 102 PHE A O 1
ATOM 801 N N . ASP A 1 103 ? 9.736 3.701 1.915 1.00 95.81 103 ASP A N 1
ATOM 802 C CA . ASP A 1 103 ? 10.005 4.529 3.093 1.00 95.81 103 ASP A CA 1
ATOM 803 C C . ASP A 1 103 ? 9.003 5.687 3.182 1.00 95.81 103 ASP A C 1
ATOM 805 O O . ASP A 1 103 ? 8.395 5.897 4.228 1.00 95.81 103 ASP A O 1
ATOM 809 N N . PHE A 1 104 ? 8.724 6.359 2.060 1.00 96.88 104 PHE A N 1
ATOM 810 C CA . PHE A 1 104 ? 7.704 7.404 1.993 1.00 96.88 104 PHE A CA 1
ATOM 811 C C . PHE A 1 104 ? 6.311 6.892 2.386 1.00 96.88 104 PHE A C 1
ATOM 813 O O . PHE A 1 104 ? 5.614 7.533 3.178 1.00 96.88 104 PHE A O 1
ATOM 820 N N . ILE A 1 105 ? 5.890 5.735 1.860 1.00 96.81 105 ILE A N 1
ATOM 821 C CA . ILE A 1 105 ? 4.597 5.137 2.216 1.00 96.81 105 ILE A CA 1
ATOM 822 C C . ILE A 1 105 ? 4.563 4.812 3.709 1.00 96.81 105 ILE A C 1
ATOM 824 O O . ILE A 1 105 ? 3.598 5.156 4.396 1.00 96.81 105 ILE A O 1
ATOM 828 N N . LEU A 1 106 ? 5.613 4.163 4.215 1.00 96.62 106 LEU A N 1
ATOM 829 C CA . LEU A 1 106 ? 5.694 3.747 5.605 1.00 96.62 106 LEU A CA 1
ATOM 830 C C . LEU A 1 106 ? 5.664 4.952 6.546 1.00 96.62 106 LEU A C 1
ATOM 832 O O . LEU A 1 106 ? 4.892 4.931 7.499 1.00 96.62 106 LEU A O 1
ATOM 836 N N . ASP A 1 107 ? 6.431 6.005 6.276 1.00 96.75 107 ASP A N 1
ATOM 837 C CA . ASP A 1 107 ? 6.474 7.206 7.112 1.00 96.75 107 ASP A CA 1
ATOM 838 C C . ASP A 1 107 ? 5.092 7.858 7.236 1.00 96.75 107 ASP A C 1
ATOM 840 O O . ASP A 1 107 ? 4.641 8.154 8.346 1.00 96.75 107 ASP A O 1
ATOM 844 N N . ASN A 1 108 ? 4.366 8.004 6.123 1.00 96.50 108 ASN A N 1
ATOM 845 C CA . ASN A 1 108 ? 3.005 8.545 6.141 1.00 96.50 108 ASN A CA 1
ATOM 846 C C . ASN A 1 108 ? 2.048 7.654 6.946 1.00 96.50 108 ASN A C 1
ATOM 848 O O . ASN A 1 108 ? 1.303 8.144 7.797 1.00 96.50 108 ASN A O 1
ATOM 852 N N . VAL A 1 109 ? 2.102 6.336 6.733 1.00 95.94 109 VAL A N 1
ATOM 853 C CA . VAL A 1 109 ? 1.297 5.361 7.485 1.00 95.94 109 VAL A CA 1
ATOM 854 C C . VAL A 1 109 ? 1.595 5.441 8.981 1.00 95.94 109 VAL A C 1
ATOM 856 O O . VAL A 1 109 ? 0.666 5.464 9.785 1.00 95.94 109 VAL A O 1
ATOM 859 N N . GLN A 1 110 ? 2.867 5.532 9.372 1.00 95.38 110 GLN A N 1
ATOM 860 C CA . GLN A 1 110 ? 3.279 5.619 10.774 1.00 95.38 110 GLN A CA 1
ATOM 861 C C . GLN A 1 110 ? 2.799 6.910 11.437 1.00 95.38 110 GLN A C 1
ATOM 863 O O . GLN A 1 110 ? 2.336 6.865 12.577 1.00 95.38 110 GLN A O 1
ATOM 868 N N . VAL A 1 111 ? 2.861 8.046 10.733 1.00 96.44 111 VAL A N 1
ATOM 869 C CA . VAL A 1 111 ? 2.333 9.326 11.231 1.00 96.44 111 VAL A CA 1
ATOM 870 C C . VAL A 1 111 ? 0.837 9.213 11.515 1.00 96.44 111 VAL A C 1
ATOM 872 O O . VAL A 1 111 ? 0.398 9.577 12.607 1.00 96.44 111 VAL A O 1
ATOM 875 N N . VAL A 1 112 ? 0.058 8.661 10.581 1.00 95.81 112 VAL A N 1
ATOM 876 C CA . VAL A 1 112 ? -1.396 8.513 10.751 1.00 95.81 112 VAL A CA 1
ATOM 877 C C . VAL A 1 112 ? -1.724 7.508 11.859 1.00 95.81 112 VAL A C 1
ATOM 879 O O . VAL A 1 112 ? -2.567 7.780 12.712 1.00 95.81 112 VAL A O 1
ATOM 882 N N . LEU A 1 113 ? -1.017 6.378 11.931 1.00 93.88 113 LEU A N 1
ATOM 883 C CA . LEU A 1 113 ? -1.226 5.366 12.972 1.00 93.88 113 LEU A CA 1
ATOM 884 C C . LEU A 1 113 ? -0.898 5.914 14.372 1.00 93.88 113 LEU A C 1
ATOM 886 O O . LEU A 1 113 ? -1.643 5.673 15.325 1.00 93.88 113 LEU A O 1
ATOM 890 N N . GLN A 1 114 ? 0.152 6.731 14.479 1.00 94.00 114 GLN A N 1
ATOM 891 C CA . GLN A 1 114 ? 0.529 7.421 15.710 1.00 94.00 114 GLN A CA 1
ATOM 892 C C . GLN A 1 114 ? -0.515 8.463 16.126 1.00 94.00 114 GLN A C 1
ATOM 894 O O . GLN A 1 114 ? -0.813 8.574 17.314 1.00 94.00 114 GLN A O 1
ATOM 899 N N . GLN A 1 115 ? -1.081 9.218 15.184 1.00 93.94 115 GLN A N 1
ATOM 900 C CA . GLN A 1 115 ? -2.126 10.205 15.477 1.00 93.94 115 GLN A CA 1
ATOM 901 C C . GLN A 1 115 ? -3.448 9.545 15.894 1.00 93.94 115 GLN A C 1
ATOM 903 O O . GLN A 1 115 ? -4.095 10.024 16.825 1.00 93.94 115 GLN A O 1
ATOM 908 N N . THR A 1 116 ? -3.825 8.431 15.259 1.00 93.31 116 THR A N 1
ATOM 909 C CA . THR A 1 116 ? -5.104 7.746 15.512 1.00 93.31 116 THR A CA 1
ATOM 910 C C . THR A 1 116 ? -5.061 6.834 16.742 1.00 93.31 116 THR A C 1
ATOM 912 O O . THR A 1 116 ? -6.007 6.818 17.528 1.00 93.31 116 THR A O 1
ATOM 915 N N . TYR A 1 117 ? -3.975 6.078 16.935 1.00 93.06 117 TYR A N 1
ATOM 916 C CA . TYR A 1 117 ? -3.868 5.050 17.983 1.00 93.06 117 TYR A CA 1
ATOM 917 C C . TYR A 1 117 ? -2.771 5.323 19.021 1.00 93.06 117 TYR A C 1
ATOM 919 O O . TYR A 1 117 ? -2.636 4.569 19.985 1.00 93.06 117 TYR A O 1
ATOM 927 N N . GLY A 1 118 ? -1.964 6.372 18.848 1.00 92.50 118 GLY A N 1
ATOM 928 C CA . GLY A 1 118 ? -0.869 6.687 19.768 1.00 92.50 118 GLY A CA 1
ATOM 929 C C . GLY A 1 118 ? 0.318 5.721 19.689 1.00 92.50 118 GLY A C 1
ATOM 930 O O . GLY A 1 118 ? 1.147 5.721 20.597 1.00 92.50 118 GLY A O 1
ATOM 931 N N . SER A 1 119 ? 0.393 4.882 18.653 1.00 90.44 119 SER A N 1
ATOM 932 C CA . SER A 1 119 ? 1.415 3.841 18.486 1.00 90.44 119 SER A CA 1
ATOM 933 C C . SER A 1 119 ? 1.904 3.755 17.041 1.00 90.44 119 SER A C 1
ATOM 935 O O . SER A 1 119 ? 1.258 4.265 16.133 1.00 90.44 119 SER A O 1
ATOM 937 N N . THR A 1 120 ? 3.017 3.055 16.828 1.00 89.56 120 THR A N 1
ATOM 938 C CA . THR A 1 120 ? 3.585 2.771 15.503 1.00 89.56 120 THR A CA 1
ATOM 939 C C . THR A 1 120 ? 3.517 1.280 15.174 1.00 89.56 120 THR A C 1
ATOM 941 O O . THR A 1 120 ? 3.545 0.416 16.057 1.00 89.56 120 THR A O 1
ATOM 944 N N . LEU A 1 121 ? 3.431 0.956 13.884 1.00 86.81 121 LEU A N 1
ATOM 945 C CA . LEU A 1 121 ? 3.479 -0.415 13.392 1.00 86.81 121 LEU A CA 1
ATOM 946 C C . LEU A 1 121 ? 4.911 -0.958 13.520 1.00 86.81 121 LEU A C 1
ATOM 948 O O . LEU A 1 121 ? 5.865 -0.350 13.030 1.00 86.81 121 LEU A O 1
ATOM 952 N N . LYS A 1 122 ? 5.084 -2.124 14.151 1.00 85.12 122 LYS A N 1
ATOM 953 C CA . LYS A 1 122 ? 6.393 -2.791 14.234 1.00 85.12 122 LYS A CA 1
ATOM 954 C C . LYS A 1 122 ? 6.676 -3.565 12.953 1.00 85.12 122 LYS A C 1
ATOM 956 O O . LYS A 1 122 ? 6.292 -4.725 12.823 1.00 85.12 122 LYS A O 1
ATOM 961 N N . VAL A 1 123 ? 7.389 -2.932 12.030 1.00 75.94 123 VAL A N 1
ATOM 962 C CA . VAL A 1 123 ? 7.777 -3.553 10.761 1.00 75.94 123 VAL A CA 1
ATOM 963 C C . VAL A 1 123 ? 9.148 -4.223 10.899 1.00 75.94 123 VAL A C 1
ATOM 965 O O . VAL A 1 123 ? 10.176 -3.646 10.549 1.00 75.94 123 VAL A O 1
ATOM 968 N N .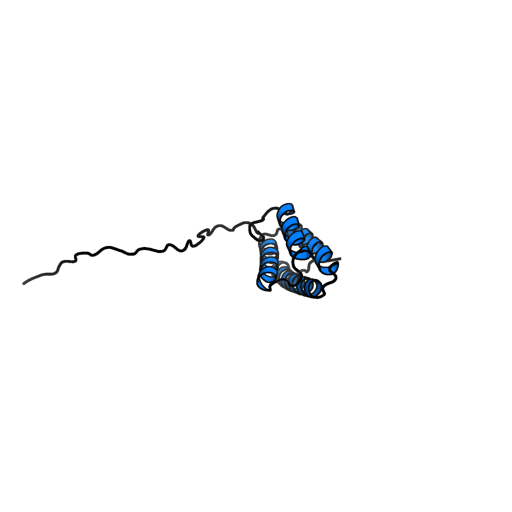 ILE A 1 124 ? 9.158 -5.446 11.436 1.00 66.44 124 ILE A N 1
ATOM 969 C CA . ILE A 1 124 ? 10.374 -6.262 11.627 1.00 66.44 124 ILE A CA 1
ATOM 970 C C . ILE A 1 124 ? 10.812 -6.878 10.295 1.00 66.44 124 ILE A C 1
ATOM 972 O O . ILE A 1 124 ? 9.932 -7.227 9.477 1.00 66.44 124 ILE A O 1
#

InterPro domains:
  IPR031991 DNA repair protein Rev1, C-terminal [PF16727] (40-121)
  IPR038401 Rev1, C-terminal domain superfamily [G3DSA:1.20.58.1280] (8-115)

Organism: Thalassarche chlororhynchos (NCBI:txid54017)

pLDDT: mean 83.3, std 19.99, range [29.66, 97.5]

Secondary structure (DSSP, 8-state):
-------------------------S-PPP-BTTB-SHHHHHHHHHHHHHH-SS--HHHHHHHHHHHHHHHHTT-HHHHHHHHHHHHHHHHHSS-HHHHHHHHHHHHHHHHHHHHHHS------

Nearest PDB structures (foldseek):
  4fjo-assembly1_A  TM=1.001E+00  e=6.224E-11  Mus musculus
  4ext-assembly2_A-2  TM=1.001E+00  e=8.034E-11  Homo sapiens
  6ws0-assembly1_HHH-2  TM=9.987E-01  e=1.819E-10  Homo sapiens
  2lsj-assembly1_A  TM=9.582E-01  e=1.339E-10  Mus musculus
  6c8c-assembly1_A  TM=8.750E-01  e=8.898E-11  Mus musculus

Radius of gyration: 23.59 Å; Cα contacts (8 Å, |Δi|>4): 78; chains: 1; bounding box: 73×62×46 Å

Solvent-accessible surface area (backbone atoms only — not comparable to full-atom values): 7773 Å² total; per-residue (Å²): 139,80,89,80,87,88,87,90,82,88,82,89,80,82,85,73,79,72,72,80,69,88,84,62,98,56,92,68,75,55,42,54,97,80,30,62,51,69,68,52,39,52,49,52,53,52,47,52,66,74,76,46,90,75,80,53,68,68,61,53,52,47,53,38,50,29,49,46,41,23,57,76,72,62,39,55,68,61,40,51,54,49,52,55,49,47,50,57,52,30,63,66,44,89,50,65,64,40,40,53,52,48,51,55,38,48,53,54,46,34,54,52,39,30,72,76,70,72,43,69,80,85,86,125